Protein AF-A0A7J8I4P0-F1 (afdb_monomer)

pLDDT: mean 76.62, std 18.05, range [33.69, 94.38]

Organism: Molossus molossus (NCBI:txid27622)

Mean predicted aligned error: 14.68 Å

Radius of gyration: 31.35 Å; Cα contacts (8 Å, |Δi|>4): 51; chains: 1; bounding box: 53×46×91 Å

InterPro domains:
  IPR023298 P-type ATPase, transmembrane domain superfamily [SSF81665] (59-148)
  IPR032631 P-type ATPase, N-terminal [PF16209] (63-118)

Secondary structure (DSSP, 8-state):
------HHHHHHHHHHHS-----S-----S-----------TTT------S-TTSHHHHHHHHTTSPPS-----S--TTTHHHHHHHHHHTSHHHHHHHHHHHHHTSTTS--S-HHHHHHHHHHHHHHHHHHHHHHHHHHHHHHHHHHT--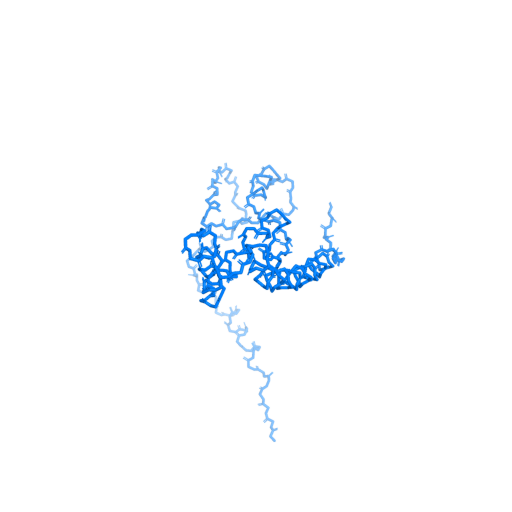------

Nearest PDB structures (foldseek):
  8ox9-assembly1_A  TM=9.217E-01  e=3.908E-04  Homo sapiens
  6k7k-assembly1_A  TM=8.777E-01  e=6.690E-04  Homo sapiens
  7kya-assembly1_A  TM=8.931E-01  e=1.370E-03  Saccharomyces cerevisiae S288C
  8ox8-assembly1_A  TM=8.551E-01  e=1.145E-03  Homo sapiens

Structure (mmCIF, N/CA/C/O backbone):
data_AF-A0A7J8I4P0-F1
#
_entry.id   AF-A0A7J8I4P0-F1
#
loop_
_atom_site.group_PDB
_atom_site.id
_atom_site.type_symbol
_atom_site.label_atom_id
_atom_site.label_alt_id
_atom_site.label_comp_id
_atom_site.label_asym_id
_atom_site.label_entity_id
_atom_site.label_seq_id
_atom_site.pdbx_PDB_ins_code
_atom_site.Cartn_x
_atom_site.Cartn_y
_atom_site.Cartn_z
_atom_site.occupancy
_atom_site.B_iso_or_equiv
_atom_site.auth_seq_id
_atom_site.auth_comp_id
_atom_site.auth_asym_id
_atom_site.auth_atom_id
_a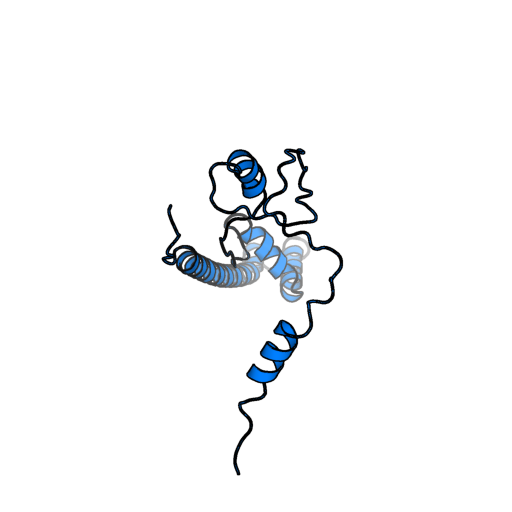tom_site.pdbx_PDB_model_num
ATOM 1 N N . MET A 1 1 ? 13.979 -23.993 56.930 1.00 38.09 1 MET A N 1
ATOM 2 C CA . MET A 1 1 ? 13.944 -22.649 56.315 1.00 38.09 1 MET A CA 1
ATOM 3 C C . MET A 1 1 ? 12.490 -22.310 56.033 1.00 38.09 1 MET A C 1
ATOM 5 O O . MET A 1 1 ? 11.901 -22.864 55.122 1.00 38.09 1 MET A O 1
ATOM 9 N N . ALA A 1 2 ? 11.900 -21.505 56.902 1.00 44.69 2 ALA A N 1
ATOM 10 C CA . ALA A 1 2 ? 10.508 -21.056 56.925 1.00 44.69 2 ALA A CA 1
ATOM 11 C C . ALA A 1 2 ? 10.601 -19.630 57.506 1.00 44.69 2 ALA A C 1
ATOM 13 O O . ALA A 1 2 ? 11.442 -19.424 58.375 1.00 44.69 2 ALA A O 1
ATOM 14 N N . LEU A 1 3 ? 9.898 -18.575 57.111 1.00 48.19 3 LEU A N 1
ATOM 15 C CA . LEU A 1 3 ? 8.754 -18.272 56.247 1.00 48.19 3 LEU A CA 1
ATOM 16 C C . LEU A 1 3 ? 8.889 -16.765 55.925 1.00 48.19 3 LEU A C 1
ATOM 18 O O . LEU A 1 3 ? 9.463 -16.046 56.741 1.00 48.19 3 LEU A O 1
ATOM 22 N N . SER A 1 4 ? 8.314 -16.246 54.835 1.00 46.25 4 SER A N 1
ATOM 23 C CA . SER A 1 4 ? 7.848 -14.842 54.826 1.00 46.25 4 SER A CA 1
ATOM 24 C C . SER A 1 4 ? 6.887 -14.572 53.664 1.00 46.25 4 SER A C 1
ATOM 26 O O . SER A 1 4 ? 7.266 -14.036 52.626 1.00 46.25 4 SER A O 1
ATOM 28 N N . VAL A 1 5 ? 5.623 -14.967 53.839 1.00 54.69 5 VAL A N 1
ATOM 29 C CA . VAL A 1 5 ? 4.495 -14.619 52.948 1.00 54.69 5 VAL A CA 1
ATOM 30 C C . VAL A 1 5 ? 3.391 -13.927 53.769 1.00 54.69 5 VAL A C 1
ATOM 32 O O . VAL A 1 5 ? 2.212 -14.133 53.538 1.00 54.69 5 VAL A O 1
ATOM 35 N N . ASP A 1 6 ? 3.767 -13.094 54.750 1.00 55.56 6 ASP A N 1
ATOM 36 C CA . ASP A 1 6 ? 2.807 -12.443 55.673 1.00 55.56 6 ASP A CA 1
ATOM 37 C C . ASP A 1 6 ? 2.944 -10.909 55.781 1.00 55.56 6 ASP A C 1
ATOM 39 O O . ASP A 1 6 ? 2.238 -10.242 56.537 1.00 55.56 6 ASP A O 1
ATOM 43 N N . SER A 1 7 ? 3.818 -10.278 54.989 1.00 57.53 7 SER A N 1
ATOM 44 C CA . SER A 1 7 ? 4.094 -8.833 55.120 1.00 57.53 7 SER A CA 1
ATOM 45 C C . SER A 1 7 ? 3.141 -7.910 54.336 1.00 57.53 7 SER A C 1
ATOM 47 O O . SER A 1 7 ? 3.290 -6.683 54.360 1.00 57.53 7 SER A O 1
ATOM 49 N N . SER A 1 8 ? 2.169 -8.452 53.599 1.00 57.72 8 SER A N 1
ATOM 50 C CA . SER A 1 8 ? 1.166 -7.669 52.855 1.00 57.72 8 SER A CA 1
ATOM 51 C C . SER A 1 8 ? -0.057 -7.319 53.712 1.00 57.72 8 SER A C 1
ATOM 53 O O . SER A 1 8 ? -0.561 -6.199 53.609 1.00 57.72 8 SER A O 1
ATOM 55 N N . TRP A 1 9 ? -0.472 -8.210 54.619 1.00 53.69 9 TRP A N 1
ATOM 56 C CA . TRP A 1 9 ? -1.625 -8.011 55.507 1.00 53.69 9 TRP A CA 1
ATOM 57 C C . TRP A 1 9 ? -1.386 -6.938 56.573 1.00 53.69 9 TRP A C 1
ATOM 59 O O . TRP A 1 9 ? -2.224 -6.054 56.765 1.00 53.69 9 TRP A O 1
ATOM 69 N N . HIS A 1 10 ? -0.202 -6.924 57.191 1.00 53.38 10 HIS A N 1
ATOM 70 C CA . HIS A 1 10 ? 0.140 -5.894 58.175 1.00 53.38 10 HIS A CA 1
ATOM 71 C C . HIS A 1 10 ? 0.222 -4.488 57.561 1.00 53.38 10 HIS A C 1
ATOM 73 O O . HIS A 1 10 ? -0.210 -3.519 58.184 1.00 53.38 10 HIS A O 1
ATOM 79 N N . ARG A 1 11 ? 0.689 -4.355 56.310 1.00 57.59 11 ARG A N 1
ATOM 80 C CA . ARG A 1 11 ? 0.687 -3.065 55.591 1.00 57.59 11 ARG A CA 1
ATOM 81 C C . ARG A 1 11 ? -0.719 -2.539 55.312 1.00 57.59 11 ARG A C 1
ATOM 83 O O . ARG A 1 11 ? -0.915 -1.325 55.301 1.00 57.59 11 ARG A O 1
ATOM 90 N N . TRP A 1 12 ? -1.682 -3.431 55.095 1.00 54.22 12 TRP A N 1
ATOM 91 C CA . TRP A 1 12 ? -3.076 -3.047 54.889 1.00 54.22 12 TRP A CA 1
ATOM 92 C C . TRP A 1 12 ? -3.729 -2.564 56.188 1.00 54.22 12 TRP A C 1
ATOM 94 O O . TRP A 1 12 ? -4.383 -1.526 56.191 1.00 54.22 12 TRP A O 1
ATOM 104 N N . GLN A 1 13 ? -3.471 -3.232 57.316 1.00 57.78 13 GLN A N 1
ATOM 105 C CA . GLN A 1 13 ? -4.020 -2.829 58.618 1.00 57.78 13 GLN A CA 1
ATOM 106 C C . GLN A 1 13 ? -3.483 -1.479 59.116 1.00 57.78 13 GLN A C 1
ATOM 108 O O . GLN A 1 13 ? -4.246 -0.685 59.669 1.00 57.78 13 GLN A O 1
ATOM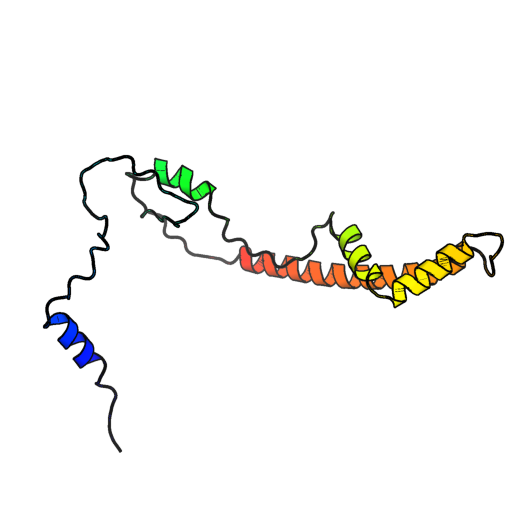 113 N N . TRP A 1 14 ? -2.205 -1.171 58.871 1.00 46.97 14 TRP A N 1
ATOM 114 C CA . TRP A 1 14 ? -1.638 0.140 59.212 1.00 46.97 14 TRP A CA 1
ATOM 115 C C . TRP A 1 14 ? -2.294 1.291 58.440 1.00 46.97 14 TRP A C 1
ATOM 117 O O . TRP A 1 14 ? -2.478 2.369 59.001 1.00 46.97 14 TRP A O 1
ATOM 127 N N . ARG A 1 15 ? -2.728 1.050 57.196 1.00 53.12 15 ARG A N 1
ATOM 128 C CA . ARG A 1 15 ? -3.425 2.045 56.364 1.00 53.12 15 ARG A CA 1
ATOM 129 C C . ARG A 1 15 ? -4.877 2.294 56.800 1.00 53.12 15 ARG A C 1
ATOM 131 O O . ARG A 1 15 ? -5.435 3.329 56.465 1.00 53.12 15 ARG A O 1
ATOM 138 N N . VAL A 1 16 ? -5.478 1.358 57.537 1.00 55.53 16 VAL A N 1
ATOM 139 C CA . VAL A 1 16 ? -6.853 1.472 58.061 1.00 55.53 16 VAL A CA 1
ATOM 140 C C . VAL A 1 16 ? -6.877 2.106 59.460 1.00 55.53 16 VAL A C 1
ATOM 142 O O . VAL A 1 16 ? -7.855 2.756 59.815 1.00 55.53 16 VAL A O 1
ATOM 145 N N . ARG A 1 17 ? -5.809 1.948 60.259 1.00 50.81 17 ARG A N 1
ATOM 146 C CA . ARG A 1 17 ? -5.737 2.459 61.643 1.00 50.81 17 ARG A CA 1
ATOM 147 C C . ARG A 1 17 ? -5.112 3.856 61.760 1.00 50.81 17 ARG A C 1
ATOM 149 O O . ARG A 1 17 ? -5.500 4.611 62.646 1.00 50.81 17 ARG A O 1
ATOM 156 N N . ALA A 1 18 ? -4.180 4.219 60.879 1.00 47.09 18 ALA A N 1
ATOM 157 C CA . ALA A 1 18 ? -3.753 5.606 60.723 1.00 47.09 18 ALA A CA 1
ATOM 158 C C . ALA A 1 18 ? -4.754 6.287 59.786 1.00 47.09 18 ALA A C 1
ATOM 160 O O . ALA A 1 18 ? -4.778 5.980 58.596 1.00 47.09 18 ALA A O 1
ATOM 161 N N . GLY A 1 19 ? -5.622 7.147 60.329 1.00 48.53 19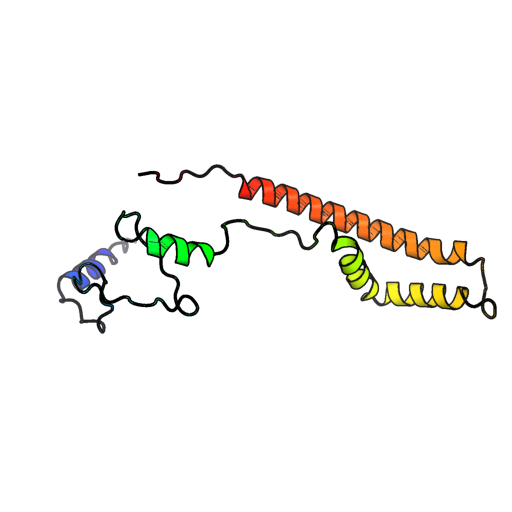 GLY A N 1
ATOM 162 C CA . GLY A 1 19 ? -6.556 7.938 59.529 1.00 48.53 19 GLY A CA 1
ATOM 163 C C . GLY A 1 19 ? -5.846 8.534 58.312 1.00 48.53 19 GLY A C 1
ATOM 164 O O . GLY A 1 19 ? -4.732 9.044 58.438 1.00 48.53 19 GLY A O 1
ATOM 165 N N . LEU A 1 20 ? -6.468 8.383 57.137 1.00 46.03 20 LEU A N 1
ATOM 166 C CA . LEU A 1 20 ? -5.921 8.791 55.845 1.00 46.03 20 LEU A CA 1
ATOM 167 C C . LEU A 1 20 ? -5.287 10.192 55.958 1.00 46.03 20 LEU A C 1
ATOM 169 O O . LEU A 1 20 ? -5.996 11.133 56.330 1.00 46.03 20 LEU A O 1
ATOM 173 N N . PRO A 1 21 ? -4.004 10.380 55.599 1.00 37.22 21 PRO A N 1
ATOM 174 C CA . PRO A 1 21 ? -3.513 11.710 55.287 1.00 37.22 21 PRO A CA 1
ATOM 175 C C . PRO A 1 21 ? -4.406 12.245 54.170 1.00 37.22 21 PRO A C 1
ATOM 177 O O . PRO A 1 21 ? -4.562 11.586 53.137 1.00 37.22 21 PRO A O 1
ATOM 180 N N . GLN A 1 22 ? -5.038 13.395 54.397 1.00 37.69 22 GLN A N 1
ATOM 181 C CA . GLN A 1 22 ? -5.771 14.109 53.361 1.00 37.69 22 GLN A CA 1
ATOM 182 C C . GLN A 1 22 ? -4.774 14.482 52.257 1.00 37.69 22 GLN A C 1
ATOM 184 O O . GLN A 1 22 ? -4.096 15.503 52.319 1.00 37.69 22 GLN A O 1
ATOM 189 N N . SER A 1 23 ? -4.656 13.604 51.260 1.00 35.38 23 SER A N 1
ATOM 190 C CA . SER A 1 23 ? -4.172 13.955 49.929 1.00 35.38 23 SER A CA 1
ATOM 191 C C . SER A 1 23 ? -5.020 15.134 49.444 1.00 35.38 23 SER A C 1
ATOM 193 O O . SER A 1 23 ? -6.233 15.099 49.675 1.00 35.38 23 SER A O 1
ATOM 195 N N . PRO A 1 24 ? -4.433 16.183 48.839 1.00 34.09 24 PRO A N 1
ATOM 196 C CA . PRO A 1 24 ? -5.170 17.372 48.433 1.00 34.09 24 PRO A CA 1
ATOM 197 C C . PRO A 1 24 ? -6.294 16.961 47.484 1.00 34.09 24 PRO A C 1
ATOM 199 O O . PRO A 1 24 ? -6.049 16.607 46.339 1.00 34.09 24 PRO A O 1
ATOM 202 N N . SER A 1 25 ? -7.507 16.951 48.032 1.00 41.44 25 SER A N 1
ATOM 203 C CA . SER A 1 25 ? -8.818 16.819 47.408 1.00 41.44 25 SER A CA 1
ATOM 204 C C . SER A 1 25 ? -8.817 16.474 45.914 1.00 41.44 25 SER A C 1
ATOM 206 O O . SER A 1 25 ? -9.216 17.290 45.084 1.00 41.44 25 SER A O 1
ATOM 208 N N . GLU A 1 26 ? -8.503 15.224 45.565 1.00 35.75 26 GLU A N 1
ATOM 209 C CA . GLU A 1 26 ? -9.140 14.589 44.411 1.00 35.75 26 GLU A CA 1
ATOM 210 C C . GLU A 1 26 ? -10.578 14.302 44.832 1.00 35.75 26 GLU A C 1
ATOM 212 O O . GLU A 1 26 ? -10.937 13.223 45.306 1.00 35.75 26 GLU A O 1
ATOM 217 N N . ALA A 1 27 ? -11.388 15.357 44.753 1.00 37.94 27 ALA A N 1
ATOM 218 C CA . ALA A 1 27 ? -12.819 15.295 44.928 1.00 37.94 27 ALA A CA 1
ATOM 219 C C . ALA A 1 27 ? -13.345 14.199 44.006 1.00 37.94 27 ALA A C 1
ATOM 221 O O . ALA A 1 27 ? -13.428 14.372 42.791 1.00 37.94 27 ALA A O 1
ATOM 222 N N . THR A 1 28 ? -13.694 13.064 44.604 1.00 43.25 28 THR A N 1
ATOM 223 C CA . THR A 1 28 ? -14.588 12.094 43.995 1.00 43.25 28 THR A CA 1
ATOM 224 C C . THR A 1 28 ? -15.859 12.879 43.674 1.00 43.25 28 THR A C 1
ATOM 226 O O . THR A 1 28 ? -16.534 13.322 44.604 1.00 43.25 28 THR A O 1
ATOM 229 N N . PRO A 1 29 ? -16.188 13.145 42.399 1.00 43.12 29 PRO A N 1
ATOM 230 C CA . PRO A 1 29 ? -17.339 13.958 42.051 1.00 43.12 29 PRO A CA 1
ATOM 231 C C . PRO A 1 29 ? -18.564 13.045 42.055 1.00 43.12 29 PRO A C 1
ATOM 233 O O . PRO A 1 29 ? -19.241 12.877 41.048 1.00 43.12 29 PRO A O 1
ATOM 236 N N . LEU A 1 30 ? -18.813 12.381 43.176 1.00 43.34 30 LEU A N 1
ATOM 237 C CA . LEU A 1 30 ? -20.045 11.657 43.406 1.00 43.34 30 LEU A CA 1
ATOM 238 C C . LEU A 1 30 ? -20.772 12.435 44.494 1.00 43.34 30 LEU A C 1
ATOM 240 O O . LEU A 1 30 ? -20.375 12.384 45.651 1.00 43.34 30 LEU A O 1
ATOM 244 N N . LEU A 1 31 ? -21.829 13.143 44.076 1.00 42.00 31 LEU A N 1
ATOM 245 C CA . LEU A 1 31 ? -22.799 13.881 44.903 1.00 42.00 31 LEU A CA 1
ATOM 246 C C . LEU A 1 31 ? -22.478 15.362 45.208 1.00 42.00 31 LEU A C 1
ATOM 248 O O . LEU A 1 31 ? -22.639 15.803 46.340 1.00 42.00 31 LEU A O 1
ATOM 252 N N . SER A 1 32 ? -22.122 16.170 44.198 1.00 33.69 32 SER A N 1
ATOM 253 C CA . SER A 1 32 ? -22.416 17.617 44.267 1.00 33.69 32 SER A CA 1
ATOM 254 C C . SER A 1 32 ? -23.762 17.893 43.578 1.00 33.69 32 SER A C 1
ATOM 256 O O . SER A 1 32 ? -23.903 17.529 42.407 1.00 33.69 32 SER A O 1
ATOM 258 N N . PRO A 1 33 ? -24.751 18.500 44.263 1.00 43.91 33 PRO A N 1
ATOM 259 C CA . PRO A 1 33 ? -26.058 18.833 43.692 1.00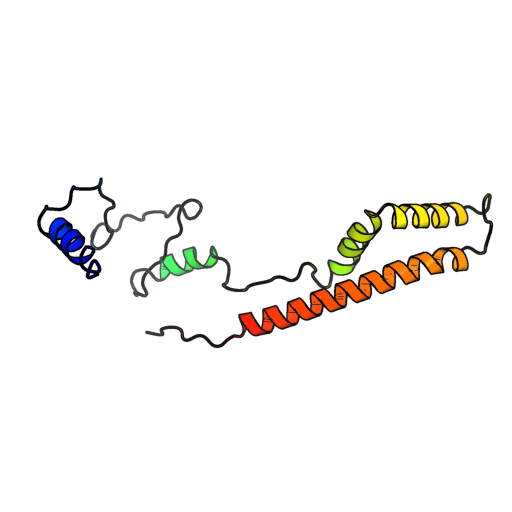 43.91 33 PRO A CA 1
ATOM 260 C C . PRO A 1 33 ? -26.016 20.058 42.760 1.00 43.91 33 PRO A C 1
ATOM 262 O O . PRO A 1 33 ? -27.031 20.403 42.154 1.00 43.91 33 PRO A O 1
ATOM 265 N N . GLU A 1 34 ? -24.859 20.705 42.605 1.00 45.97 34 GLU A N 1
ATOM 266 C CA . GLU A 1 34 ? -24.736 21.911 41.795 1.00 45.97 34 GLU A CA 1
ATOM 267 C C . GLU A 1 34 ? -24.597 21.543 40.310 1.00 45.97 34 GLU A C 1
ATOM 269 O O . GLU A 1 34 ? -23.540 21.125 39.827 1.00 45.97 34 GLU A O 1
ATOM 274 N N . LYS A 1 35 ? -25.698 21.697 39.569 1.00 43.62 35 LYS A N 1
ATOM 275 C CA . LYS A 1 35 ? -25.791 21.577 38.10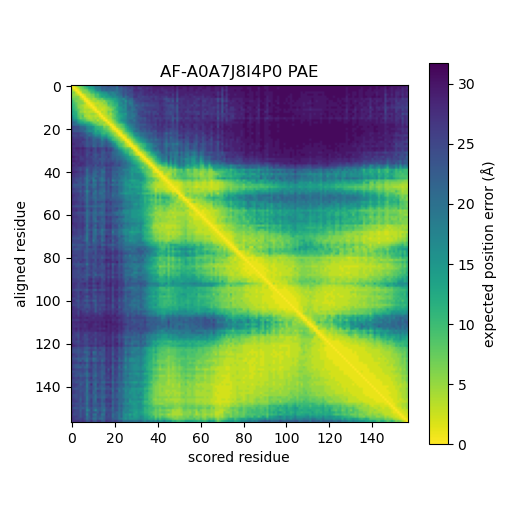5 1.00 43.62 35 LYS A CA 1
ATOM 276 C C . LYS A 1 35 ? -25.078 22.749 37.419 1.00 43.62 35 LYS A C 1
ATOM 278 O O . LYS A 1 35 ? -25.665 23.476 36.619 1.00 43.62 35 LYS A O 1
ATOM 283 N N . GLU A 1 36 ? -23.805 22.946 37.719 1.00 47.31 36 GLU A N 1
ATOM 284 C CA . GLU A 1 36 ? -22.966 23.852 36.957 1.00 47.31 36 GLU A CA 1
ATOM 285 C C . GLU A 1 36 ? -22.543 23.113 35.684 1.00 47.31 36 GLU A C 1
ATOM 287 O O . GL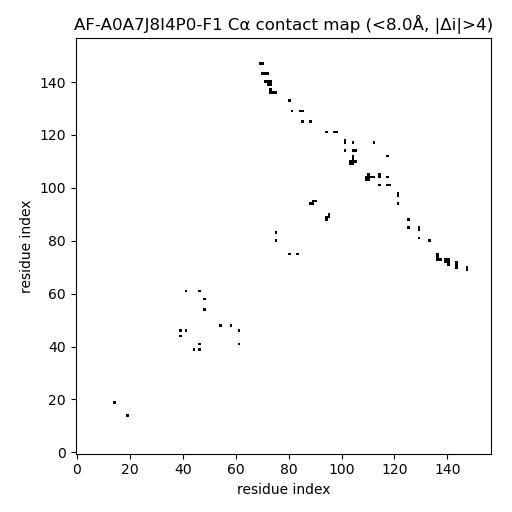U A 1 36 ? -22.021 21.996 35.740 1.00 47.31 36 GLU A O 1
ATOM 292 N N . ARG A 1 37 ? -22.827 23.691 34.512 1.00 53.41 37 ARG A N 1
ATOM 293 C CA . ARG A 1 37 ? -2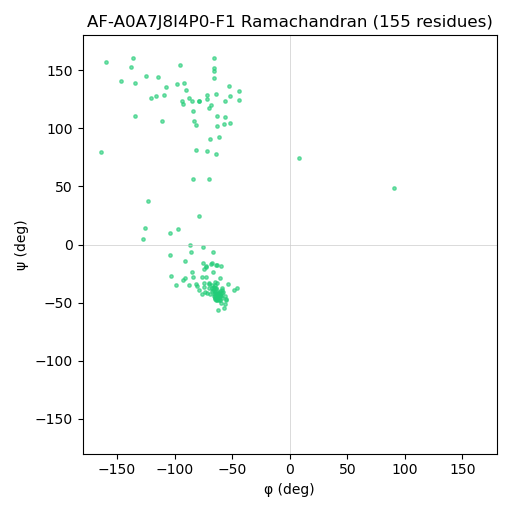2.423 23.146 33.207 1.00 53.41 37 ARG A CA 1
ATOM 294 C C . ARG A 1 37 ? -20.892 23.149 33.113 1.00 53.41 37 ARG A C 1
ATOM 296 O O . ARG A 1 37 ? -20.318 24.018 32.463 1.00 53.41 37 ARG A O 1
ATOM 303 N N . ARG A 1 38 ? -20.216 22.194 33.757 1.00 57.25 38 ARG A N 1
ATOM 304 C CA . ARG A 1 38 ? -18.774 21.990 33.610 1.00 57.25 38 ARG A CA 1
ATOM 305 C C . ARG A 1 38 ? -18.506 21.600 32.164 1.00 57.25 38 ARG A C 1
ATOM 307 O O . ARG A 1 38 ? -18.748 20.470 31.756 1.00 57.25 38 ARG A O 1
ATOM 314 N N . GLY A 1 39 ? -18.031 22.562 31.379 1.00 63.41 39 GLY A N 1
ATOM 315 C CA . GLY A 1 39 ? -17.460 22.289 30.071 1.00 63.41 39 GLY A CA 1
ATOM 316 C C . GLY A 1 39 ? -16.216 21.429 30.260 1.00 63.41 39 GLY A C 1
ATOM 317 O O . GLY A 1 39 ? -15.223 21.886 30.818 1.00 63.41 39 GLY A O 1
ATOM 318 N N . TYR A 1 40 ? -16.275 20.168 29.841 1.00 70.38 40 TYR A N 1
ATOM 319 C CA . TYR A 1 40 ? -15.127 19.270 29.918 1.00 70.38 40 TYR A CA 1
ATOM 320 C C . TYR A 1 40 ? -14.082 19.690 28.880 1.00 70.38 40 TYR A C 1
ATOM 322 O O . TYR A 1 40 ? -14.396 19.808 27.691 1.00 70.38 40 TYR A O 1
ATOM 330 N N . ASN A 1 41 ? -12.825 19.860 29.295 1.00 74.38 41 ASN A N 1
ATOM 331 C CA . ASN A 1 41 ? -11.732 20.079 28.354 1.00 74.38 41 ASN A CA 1
ATOM 332 C C . ASN A 1 41 ? -11.246 18.740 27.769 1.00 74.38 41 ASN A C 1
ATOM 334 O O . ASN A 1 41 ? -10.260 18.155 28.215 1.00 74.38 41 ASN A O 1
ATOM 338 N N . LEU A 1 42 ? -11.967 18.237 26.765 1.00 74.19 42 LEU A N 1
ATOM 339 C CA . LEU A 1 42 ? -11.740 16.909 26.172 1.00 74.19 42 LEU A CA 1
ATOM 340 C C . LEU A 1 42 ? -10.399 16.759 25.422 1.00 74.19 42 LEU A C 1
ATOM 342 O O . LEU A 1 42 ? -10.095 15.664 24.959 1.00 74.19 42 LEU A O 1
ATOM 346 N N . THR A 1 43 ? -9.619 17.832 25.243 1.00 76.56 43 THR A N 1
ATOM 347 C CA . THR A 1 43 ? -8.253 17.746 24.689 1.00 76.56 43 THR A CA 1
ATOM 348 C C . THR A 1 43 ? -7.207 17.438 25.757 1.00 76.56 43 THR A C 1
ATOM 350 O O . THR A 1 43 ? -6.153 16.909 25.423 1.00 76.56 43 THR A O 1
ATOM 353 N N . GLN A 1 44 ? -7.490 17.748 27.025 1.00 79.94 44 GLN A N 1
ATOM 354 C CA . GLN A 1 44 ? -6.585 17.511 28.154 1.00 79.94 44 GLN A CA 1
ATOM 355 C C . GLN A 1 44 ? -6.991 16.289 28.980 1.00 79.94 44 GLN A C 1
ATOM 357 O O . GLN A 1 44 ? -6.134 15.660 29.593 1.00 79.94 44 GLN A O 1
ATOM 362 N N . GLN A 1 45 ? -8.280 15.937 28.993 1.00 82.94 45 GLN A N 1
ATOM 363 C CA . GLN A 1 45 ? -8.798 14.870 29.844 1.00 82.94 45 GLN A CA 1
ATOM 364 C C . GLN A 1 45 ? -9.741 13.924 29.094 1.00 82.94 45 GLN A C 1
ATOM 366 O O . GLN A 1 45 ? -10.616 14.346 28.334 1.00 82.94 45 GLN A O 1
ATOM 371 N N . ARG A 1 46 ? -9.602 12.620 29.369 1.00 84.38 46 ARG A N 1
ATOM 372 C CA . ARG A 1 46 ? -10.580 11.596 28.986 1.00 84.38 46 ARG A CA 1
ATOM 373 C C . ARG A 1 46 ? -11.641 11.475 30.080 1.00 84.38 46 ARG A C 1
ATOM 375 O O . ARG A 1 46 ? -11.302 11.257 31.237 1.00 84.38 46 ARG A O 1
ATOM 382 N N . VAL A 1 47 ? -12.913 11.595 29.706 1.00 85.31 47 VAL A N 1
ATOM 383 C CA . VAL A 1 47 ? -14.059 11.511 30.619 1.00 85.31 47 VAL A CA 1
ATOM 384 C C . VAL A 1 47 ? -14.890 10.293 30.230 1.00 85.31 47 VAL A C 1
ATOM 386 O O . VAL A 1 47 ? -15.249 10.131 29.065 1.00 85.31 47 VAL A O 1
ATOM 389 N N . VAL A 1 48 ? -15.181 9.429 31.201 1.00 85.12 48 VAL A N 1
ATOM 390 C CA . VAL A 1 48 ? -16.027 8.242 31.025 1.00 85.12 48 VAL A CA 1
ATOM 391 C C . VAL A 1 48 ? -17.203 8.372 31.980 1.00 85.12 48 VAL A C 1
ATOM 393 O O . VAL A 1 48 ? -17.005 8.589 33.174 1.00 85.12 48 VAL A O 1
ATOM 396 N N . PHE A 1 49 ? -18.419 8.269 31.450 1.00 84.50 49 PHE A N 1
ATOM 397 C CA . PHE A 1 49 ? -19.633 8.331 32.255 1.00 84.50 49 PHE A CA 1
ATOM 398 C C . PHE A 1 49 ? -20.124 6.911 32.558 1.00 84.50 49 PHE A C 1
ATOM 400 O O . PHE A 1 49 ? -20.102 6.066 31.660 1.00 84.50 49 PHE A O 1
ATOM 407 N N . PRO A 1 50 ? -20.575 6.627 33.792 1.00 82.12 50 PRO A N 1
ATOM 408 C CA . PRO A 1 50 ? -21.296 5.394 34.080 1.00 82.12 50 PRO A CA 1
ATOM 409 C C . PRO A 1 50 ? -22.640 5.387 33.340 1.00 82.12 50 PRO A C 1
ATOM 411 O O . PRO A 1 50 ? -23.214 6.449 33.089 1.00 82.12 50 PRO A O 1
ATOM 414 N N . ASN A 1 51 ? -23.148 4.197 33.008 1.00 79.25 51 ASN A N 1
ATOM 415 C CA . ASN A 1 51 ? -24.411 4.049 32.288 1.00 79.25 51 ASN A CA 1
ATOM 416 C C . ASN A 1 51 ? -25.597 4.462 33.179 1.00 79.25 51 ASN A C 1
ATOM 418 O O . ASN A 1 51 ? -26.114 3.667 33.961 1.00 79.25 51 ASN A O 1
ATOM 422 N N . ASN A 1 52 ? -25.980 5.736 33.115 1.00 81.69 52 ASN A N 1
ATOM 423 C CA . ASN A 1 52 ? -27.149 6.279 33.790 1.00 81.69 52 ASN A CA 1
ATOM 424 C C . ASN A 1 52 ? -27.903 7.254 32.867 1.00 81.69 52 ASN A C 1
ATOM 426 O O . ASN A 1 52 ? -27.327 7.908 31.995 1.00 81.69 52 ASN A O 1
ATOM 430 N N . ASN A 1 53 ? -29.214 7.390 33.077 1.00 76.75 53 ASN A N 1
ATOM 431 C CA . ASN A 1 53 ? -30.066 8.238 32.229 1.00 76.75 53 ASN A CA 1
ATOM 432 C C . ASN A 1 53 ? -29.764 9.743 32.368 1.00 76.75 53 ASN A C 1
ATOM 434 O O . ASN A 1 53 ? -30.177 10.542 31.527 1.00 76.75 53 ASN A O 1
ATOM 438 N N . VAL A 1 54 ? -29.038 10.143 33.417 1.00 75.94 54 VAL A N 1
ATOM 439 C CA . VAL A 1 54 ? -28.772 11.549 33.756 1.00 75.94 54 VAL A CA 1
ATOM 440 C C . VAL A 1 54 ? -27.743 12.173 32.808 1.00 75.94 54 VAL A C 1
ATOM 442 O O . VAL A 1 54 ? -27.902 13.329 32.417 1.00 75.94 54 VAL A O 1
ATOM 445 N N . PHE A 1 55 ? -26.726 11.414 32.383 1.00 72.62 55 PHE A N 1
ATOM 446 C CA . PHE A 1 55 ? -25.605 11.930 31.582 1.00 72.62 55 PHE A CA 1
ATOM 447 C C . PHE A 1 55 ? -25.667 11.565 30.087 1.00 72.62 55 PHE A C 1
ATOM 449 O O . PHE A 1 55 ? -24.726 11.832 29.338 1.00 72.62 55 PHE A O 1
ATOM 456 N N . HIS A 1 56 ? -26.786 11.012 29.604 1.00 72.06 56 HIS A N 1
ATOM 457 C CA . HIS A 1 56 ? -26.907 10.496 28.232 1.00 72.06 56 HIS A CA 1
ATOM 458 C C . HIS A 1 56 ? -26.646 11.556 27.136 1.00 72.06 56 HIS A C 1
ATOM 460 O O . HIS A 1 56 ? -26.028 11.272 26.106 1.00 72.06 56 HIS A O 1
ATOM 466 N N . ARG A 1 57 ? -27.078 12.811 27.347 1.00 73.81 57 ARG A N 1
ATOM 467 C CA . ARG A 1 57 ? -26.856 13.910 26.380 1.00 73.81 57 ARG A CA 1
ATOM 468 C C . ARG A 1 57 ? -25.393 14.345 26.288 1.00 73.81 57 ARG A C 1
ATOM 470 O O . ARG A 1 57 ? -24.950 14.734 25.206 1.00 73.81 57 ARG A O 1
ATOM 477 N N . ASP A 1 58 ? -24.664 14.287 27.395 1.00 78.19 58 ASP A N 1
ATOM 478 C CA . ASP A 1 58 ? -23.254 14.672 27.443 1.00 78.19 58 ASP A CA 1
ATOM 479 C C . ASP A 1 58 ? -22.369 13.540 26.907 1.00 78.19 58 ASP A C 1
ATOM 481 O O . ASP A 1 58 ? -21.447 13.794 26.129 1.00 78.19 58 ASP A O 1
ATOM 485 N N . TRP A 1 59 ? -22.738 12.281 27.173 1.00 79.25 59 TRP A N 1
ATOM 486 C CA . TRP A 1 59 ? -22.103 11.103 26.578 1.00 79.25 59 TRP A CA 1
ATOM 487 C C . TRP A 1 59 ? -22.091 11.132 25.043 1.00 79.25 59 TRP A C 1
ATOM 489 O O . TRP A 1 59 ? -21.044 10.914 24.432 1.00 79.25 59 TRP A O 1
ATOM 499 N N . ALA A 1 60 ? -23.214 11.452 24.391 1.00 81.12 60 ALA A N 1
ATOM 500 C CA . ALA A 1 60 ? -23.298 11.477 22.925 1.00 81.12 60 ALA A CA 1
ATOM 501 C C . ALA A 1 60 ? -22.334 12.493 22.275 1.00 81.12 60 ALA A C 1
ATOM 503 O O . ALA A 1 60 ? -21.880 12.300 21.147 1.00 81.12 60 ALA A O 1
ATOM 504 N N . LYS A 1 61 ? -22.002 13.582 22.981 1.00 82.19 61 LYS A N 1
ATOM 505 C CA . LYS A 1 61 ? -21.028 14.581 22.513 1.00 82.19 61 LYS A CA 1
ATOM 506 C C . LYS A 1 61 ? -19.590 14.116 22.717 1.00 82.19 61 LYS A C 1
ATOM 508 O O . LYS A 1 61 ? -18.743 14.369 21.865 1.00 82.19 61 LYS A O 1
ATOM 513 N N . VAL A 1 62 ? -19.323 13.457 23.841 1.00 83.12 62 VAL A N 1
ATOM 514 C CA . VAL A 1 62 ? -17.984 12.996 24.225 1.00 83.12 62 VAL A CA 1
ATOM 515 C C . VAL A 1 62 ? -17.568 11.751 23.433 1.00 83.12 62 VAL A C 1
ATOM 517 O O . VAL A 1 62 ? -16.451 11.699 22.924 1.00 83.12 62 VAL A O 1
ATOM 520 N N . SER A 1 63 ? -18.481 10.796 23.244 1.00 82.31 63 SER A N 1
ATOM 521 C CA . SER A 1 63 ? -18.240 9.541 22.513 1.00 82.31 63 SER A CA 1
ATOM 522 C C . SER A 1 63 ? -17.802 9.753 21.064 1.00 82.31 63 SER A C 1
ATOM 524 O O . SER A 1 63 ? -16.875 9.090 20.614 1.00 82.31 63 SER A O 1
ATOM 526 N N . ARG A 1 64 ? -18.372 10.740 20.355 1.00 83.19 64 ARG A N 1
ATOM 527 C CA . ARG A 1 64 ? -17.971 11.101 18.978 1.00 83.19 64 ARG A CA 1
ATOM 528 C C . ARG A 1 64 ? -16.506 11.518 18.840 1.00 83.19 64 ARG A C 1
ATOM 530 O O . ARG A 1 64 ? -15.998 11.568 17.725 1.00 83.19 64 ARG A O 1
ATOM 537 N N . ARG A 1 65 ? -15.847 11.883 19.944 1.00 85.00 65 ARG A N 1
ATOM 538 C CA . ARG A 1 65 ? -14.451 12.332 19.949 1.00 85.00 65 ARG A CA 1
ATOM 539 C C . ARG A 1 65 ? -13.461 11.190 20.170 1.00 85.00 65 ARG A C 1
ATOM 541 O O . ARG A 1 65 ? -12.268 11.391 19.959 1.00 85.00 65 ARG A O 1
ATOM 548 N N . TYR A 1 66 ? -13.931 10.025 20.606 1.00 87.00 66 TYR A N 1
ATOM 549 C CA . TYR A 1 66 ? -13.086 8.860 20.820 1.00 87.00 66 TYR A CA 1
ATOM 550 C C . TYR A 1 66 ? -13.033 7.994 19.567 1.00 87.00 66 TYR A C 1
ATOM 552 O O . TYR A 1 66 ? -14.036 7.797 18.885 1.00 87.00 66 TYR A O 1
ATOM 560 N N . SER A 1 67 ? -11.836 7.494 19.268 1.00 89.19 67 SER A N 1
ATOM 561 C CA . SER A 1 67 ? -11.640 6.510 18.211 1.00 89.19 67 SER A CA 1
ATOM 562 C C . SER A 1 67 ? -12.321 5.195 18.577 1.00 89.19 67 SER A C 1
ATOM 564 O O . SER A 1 67 ? -12.404 4.830 19.752 1.00 89.19 67 SER A O 1
ATOM 566 N N . ASP A 1 68 ? -12.770 4.484 17.551 1.00 88.81 68 ASP A N 1
ATOM 567 C CA . ASP A 1 68 ? -13.310 3.138 17.691 1.00 88.81 68 ASP A CA 1
ATOM 568 C C . ASP A 1 68 ? -12.226 2.140 18.143 1.00 88.81 68 ASP A C 1
ATOM 570 O O . ASP A 1 68 ? -11.030 2.378 17.956 1.00 88.81 68 ASP A O 1
ATOM 574 N N . ASN A 1 69 ? -12.632 0.996 18.695 1.00 90.69 69 ASN A N 1
ATOM 575 C CA . ASN A 1 69 ? -11.730 -0.057 19.178 1.00 90.69 69 ASN A CA 1
ATOM 576 C C . ASN A 1 69 ? -11.161 -0.938 18.046 1.00 90.69 69 ASN A C 1
ATOM 578 O O . ASN A 1 69 ? -10.809 -2.099 18.250 1.00 90.69 69 ASN A O 1
ATOM 582 N N . ARG A 1 70 ? -11.097 -0.405 16.824 1.00 90.75 70 ARG A N 1
ATOM 583 C CA . ARG A 1 70 ? -10.597 -1.129 15.660 1.00 90.75 70 ARG A CA 1
ATOM 584 C C . ARG A 1 70 ? -9.078 -1.023 15.585 1.00 90.75 70 ARG A C 1
ATOM 586 O O . ARG A 1 70 ? -8.526 0.069 15.460 1.00 90.75 70 ARG A O 1
ATOM 593 N N . ILE A 1 71 ? -8.410 -2.169 15.551 1.00 90.00 71 ILE A N 1
ATOM 594 C CA . ILE A 1 71 ? -6.969 -2.268 15.322 1.00 90.00 71 ILE A CA 1
ATOM 595 C C . ILE A 1 71 ? -6.716 -2.390 13.815 1.00 90.00 71 ILE A C 1
ATOM 597 O O . ILE A 1 71 ? -7.381 -3.159 13.121 1.00 90.00 71 ILE A O 1
ATOM 601 N N . CYS A 1 72 ? -5.771 -1.609 13.293 1.00 89.12 72 CYS A N 1
ATOM 602 C CA . CYS A 1 72 ? -5.381 -1.627 11.886 1.00 89.12 72 CYS A CA 1
ATOM 603 C C . CYS A 1 72 ? -3.852 -1.622 11.794 1.00 89.12 72 CYS A C 1
ATOM 605 O O . CYS A 1 72 ? -3.216 -0.625 12.131 1.00 89.12 72 CYS A O 1
ATOM 607 N N . THR A 1 73 ? -3.271 -2.734 11.350 1.00 89.75 73 THR A N 1
ATOM 608 C CA . THR A 1 73 ? -1.823 -2.935 11.187 1.00 89.75 73 THR A CA 1
ATOM 609 C C . THR A 1 73 ? -1.374 -2.866 9.725 1.00 89.75 73 THR A C 1
ATOM 611 O O . THR A 1 73 ? -0.174 -2.819 9.449 1.00 89.75 73 THR A O 1
ATOM 614 N N . THR A 1 74 ? -2.316 -2.816 8.777 1.00 84.75 74 THR A N 1
ATOM 615 C CA . THR A 1 74 ? -2.033 -2.649 7.342 1.00 84.75 74 THR A CA 1
ATOM 616 C C . THR A 1 74 ? -1.380 -1.302 7.052 1.00 84.75 74 THR A C 1
ATOM 618 O O . THR A 1 74 ? -1.901 -0.252 7.442 1.00 84.75 74 THR A O 1
ATOM 621 N N . LYS A 1 75 ? -0.264 -1.319 6.321 1.00 77.25 75 LYS A N 1
ATOM 622 C CA . LYS A 1 75 ? 0.503 -0.106 5.994 1.00 77.25 75 LYS A CA 1
ATOM 623 C C . LYS A 1 75 ? -0.057 0.613 4.767 1.00 77.25 75 LYS A C 1
ATOM 625 O O . LYS A 1 75 ? 0.077 1.838 4.643 1.00 77.25 75 LYS A O 1
ATOM 630 N N . TYR A 1 76 ? -0.684 -0.133 3.861 1.00 80.81 76 TYR A N 1
ATOM 631 C CA . TYR A 1 76 ? -1.202 0.392 2.610 1.00 80.81 76 TYR A CA 1
ATOM 632 C C . TYR A 1 76 ? -2.730 0.302 2.571 1.00 80.81 76 TYR A C 1
ATOM 634 O O . TYR A 1 76 ? -3.352 -0.638 3.053 1.00 80.81 76 TYR A O 1
ATOM 642 N N . THR A 1 77 ? -3.356 1.307 1.963 1.00 81.88 77 THR A N 1
ATOM 643 C CA . THR A 1 77 ? -4.730 1.182 1.458 1.00 81.88 77 THR A CA 1
ATOM 644 C C . THR A 1 77 ? -4.676 0.811 -0.019 1.00 81.88 77 THR A C 1
ATOM 646 O O . THR A 1 77 ? -3.697 1.145 -0.685 1.00 81.88 77 THR A O 1
ATOM 649 N N . LEU A 1 78 ? -5.720 0.161 -0.552 1.00 75.25 78 LEU A N 1
ATOM 650 C CA . LEU A 1 78 ? -5.762 -0.302 -1.952 1.00 75.25 78 LEU A CA 1
ATOM 651 C C . LEU A 1 78 ? -5.351 0.790 -2.960 1.00 75.25 78 LEU A C 1
ATOM 653 O O . LEU A 1 78 ? -4.611 0.514 -3.897 1.00 75.25 78 LEU A O 1
ATOM 657 N N . LEU A 1 79 ? -5.770 2.039 -2.727 1.00 78.44 79 LEU A N 1
ATOM 658 C CA . LEU A 1 79 ? -5.439 3.181 -3.589 1.00 78.44 79 LEU A CA 1
ATOM 659 C C . LEU A 1 79 ? -4.045 3.766 -3.320 1.00 78.44 79 LEU A C 1
ATOM 661 O O . LEU A 1 79 ? -3.378 4.231 -4.239 1.00 78.44 79 LEU A O 1
ATOM 665 N N . SER A 1 80 ? -3.581 3.746 -2.068 1.00 85.50 80 SER A N 1
ATOM 666 C CA . SER A 1 80 ? -2.268 4.291 -1.705 1.00 85.50 80 SER A CA 1
ATOM 667 C C . SER A 1 80 ? -1.124 3.294 -1.895 1.00 85.50 80 SER A C 1
ATOM 669 O O . SER A 1 80 ? 0.028 3.661 -1.670 1.00 85.50 80 SER A O 1
ATOM 671 N N . PHE A 1 81 ? -1.426 2.037 -2.220 1.00 88.44 81 PHE A N 1
ATOM 672 C CA . PHE A 1 81 ? -0.459 0.950 -2.305 1.00 88.44 81 PHE A CA 1
ATOM 673 C C . PHE A 1 81 ? 0.587 1.213 -3.385 1.00 88.44 81 PHE A C 1
ATOM 675 O O . PHE A 1 81 ? 1.768 1.310 -3.073 1.00 88.44 81 PHE A O 1
ATOM 682 N N . LEU A 1 82 ? 0.146 1.434 -4.623 1.00 86.38 82 LEU A N 1
ATOM 683 C CA . LEU A 1 82 ? 1.027 1.665 -5.763 1.00 86.38 82 LEU A CA 1
ATOM 684 C C . LEU A 1 82 ? 1.976 2.868 -5.562 1.00 86.38 82 LEU A C 1
ATOM 686 O O . LEU A 1 82 ? 3.190 2.672 -5.636 1.00 86.38 82 LEU A O 1
ATOM 690 N N . PRO A 1 83 ? 1.492 4.092 -5.249 1.00 86.62 83 PRO A N 1
ATOM 691 C CA . PRO A 1 83 ? 2.380 5.248 -5.125 1.00 86.62 83 PRO A CA 1
ATOM 692 C C . PRO A 1 83 ? 3.338 5.145 -3.932 1.00 86.62 83 PRO A C 1
ATOM 694 O O . PRO A 1 83 ? 4.503 5.517 -4.054 1.00 86.62 83 PRO A O 1
ATOM 697 N N . ARG A 1 84 ? 2.887 4.625 -2.780 1.00 89.44 84 ARG A N 1
ATOM 698 C CA . ARG A 1 84 ? 3.755 4.499 -1.596 1.00 89.44 84 ARG A CA 1
ATOM 699 C C . ARG A 1 84 ? 4.774 3.379 -1.749 1.00 89.44 84 ARG A C 1
ATOM 701 O O . ARG A 1 84 ? 5.924 3.562 -1.367 1.00 89.44 84 ARG A O 1
ATOM 708 N N . ASN A 1 85 ? 4.365 2.240 -2.302 1.00 90.88 85 ASN A N 1
ATOM 709 C CA . ASN A 1 85 ? 5.256 1.105 -2.495 1.00 90.88 85 ASN A CA 1
ATOM 710 C C . ASN A 1 85 ? 6.364 1.457 -3.501 1.00 90.88 85 ASN A C 1
ATOM 712 O O . ASN A 1 85 ? 7.540 1.284 -3.195 1.00 90.88 85 ASN A O 1
ATOM 716 N N . LEU A 1 86 ? 6.020 2.079 -4.636 1.00 88.19 86 LEU A N 1
ATOM 717 C CA . LEU A 1 86 ? 7.018 2.543 -5.604 1.00 88.19 86 LEU A CA 1
ATOM 718 C C . LEU A 1 86 ? 7.976 3.580 -5.006 1.00 88.19 86 LEU A C 1
ATOM 720 O O . LEU A 1 86 ? 9.181 3.468 -5.212 1.00 88.19 86 LEU A O 1
ATOM 724 N N . ALA A 1 87 ? 7.482 4.550 -4.230 1.00 89.88 87 ALA A N 1
ATOM 725 C CA . ALA A 1 87 ? 8.347 5.531 -3.570 1.00 89.88 87 ALA A CA 1
ATOM 726 C C . ALA A 1 87 ? 9.378 4.865 -2.637 1.00 89.88 87 ALA A C 1
ATOM 728 O O . ALA A 1 87 ? 10.557 5.220 -2.653 1.00 89.88 87 ALA A O 1
ATOM 729 N N . GLU A 1 88 ? 8.960 3.853 -1.872 1.00 88.75 88 GLU A N 1
ATOM 730 C CA . GLU A 1 88 ? 9.857 3.075 -1.009 1.00 88.75 88 GLU A CA 1
ATOM 731 C C . GLU A 1 88 ? 10.854 2.230 -1.808 1.00 88.75 88 GLU A C 1
ATOM 733 O O . GLU A 1 88 ? 12.022 2.121 -1.426 1.00 88.75 88 GLU A O 1
ATOM 738 N N . GLN A 1 89 ? 10.428 1.664 -2.940 1.00 88.62 89 GLN A N 1
ATOM 739 C CA . GLN A 1 89 ? 11.323 0.935 -3.829 1.00 88.62 89 GLN A CA 1
ATOM 740 C C . GLN A 1 89 ? 12.367 1.869 -4.463 1.00 88.62 89 GLN A C 1
ATOM 742 O O . GLN A 1 89 ? 13.550 1.531 -4.457 1.00 88.62 89 GLN A O 1
ATOM 747 N N . PHE A 1 90 ? 11.990 3.051 -4.954 1.00 88.12 90 PHE A N 1
ATOM 748 C CA . PHE A 1 90 ? 12.920 3.990 -5.600 1.00 88.12 90 PHE A CA 1
ATOM 749 C C . PHE A 1 90 ? 13.873 4.701 -4.636 1.00 88.12 90 PHE A C 1
ATOM 751 O O . PHE A 1 90 ? 14.935 5.149 -5.061 1.00 88.12 90 PHE A O 1
ATOM 758 N N . HIS A 1 91 ? 13.568 4.737 -3.335 1.00 90.50 91 HIS A N 1
ATOM 759 C CA . HIS A 1 91 ? 14.529 5.193 -2.326 1.00 90.50 91 HIS A CA 1
ATOM 760 C C . HIS A 1 91 ? 15.766 4.271 -2.232 1.00 90.50 91 HIS A C 1
ATOM 762 O O . HIS A 1 91 ? 16.806 4.654 -1.695 1.00 90.50 91 HIS A O 1
ATOM 768 N N . ARG A 1 92 ? 15.701 3.037 -2.754 1.00 88.12 92 ARG A N 1
ATOM 769 C CA . ARG A 1 92 ? 16.866 2.144 -2.817 1.00 88.12 92 ARG A CA 1
ATOM 770 C C . ARG A 1 92 ? 17.773 2.545 -3.981 1.00 88.12 92 ARG A C 1
ATOM 772 O O . ARG A 1 92 ? 17.354 2.500 -5.135 1.00 88.12 92 ARG A O 1
ATOM 779 N N . GLY A 1 93 ? 19.045 2.828 -3.687 1.00 86.69 93 GLY A N 1
ATOM 780 C CA . GLY A 1 93 ? 20.027 3.273 -4.688 1.00 86.69 93 GLY A CA 1
ATOM 781 C C . GLY A 1 93 ? 20.158 2.354 -5.912 1.00 86.69 93 GLY A C 1
ATOM 782 O O . GLY A 1 93 ? 20.316 2.847 -7.024 1.00 86.69 93 GLY A O 1
ATOM 783 N N . ALA A 1 94 ? 19.999 1.035 -5.743 1.00 87.81 94 ALA A N 1
ATOM 784 C CA . ALA A 1 94 ? 20.009 0.083 -6.858 1.00 87.81 94 ALA A CA 1
ATOM 785 C C . ALA A 1 94 ? 18.880 0.344 -7.875 1.00 87.81 94 ALA A C 1
ATOM 787 O O . ALA A 1 94 ? 19.119 0.345 -9.079 1.00 87.81 94 ALA A O 1
ATOM 788 N N . ASN A 1 95 ? 17.663 0.626 -7.402 1.00 90.31 95 ASN A N 1
ATOM 789 C CA . ASN A 1 95 ? 16.520 0.900 -8.274 1.00 90.31 95 ASN A CA 1
ATOM 790 C C . ASN A 1 95 ? 16.672 2.250 -8.989 1.00 90.31 95 ASN A C 1
ATOM 792 O O . ASN A 1 95 ? 16.270 2.378 -10.143 1.00 90.31 95 ASN A O 1
ATOM 796 N N . LEU A 1 96 ? 17.307 3.232 -8.339 1.00 90.44 96 LEU A N 1
ATOM 797 C CA . LEU A 1 96 ? 17.635 4.521 -8.950 1.00 90.44 96 LEU A CA 1
ATOM 798 C C . LEU A 1 96 ? 18.691 4.381 -10.061 1.00 90.44 96 LEU A C 1
ATOM 800 O O . LEU A 1 96 ? 18.556 5.003 -11.111 1.00 90.44 96 LEU A O 1
ATOM 804 N N . TYR A 1 97 ? 19.706 3.534 -9.859 1.00 90.12 97 TYR A N 1
ATOM 805 C CA . TYR A 1 97 ? 20.712 3.228 -10.881 1.00 90.12 97 TYR A CA 1
ATOM 806 C C . TYR A 1 97 ? 20.074 2.630 -12.142 1.00 90.12 97 TYR A C 1
ATOM 808 O O . TYR A 1 97 ? 20.293 3.131 -13.244 1.00 90.12 97 TYR A O 1
ATOM 816 N N . PHE A 1 98 ? 19.229 1.606 -11.990 1.00 89.81 98 PHE A N 1
ATOM 817 C CA . PHE A 1 98 ? 18.528 1.007 -13.129 1.00 89.81 98 PHE A CA 1
ATOM 818 C C . PHE A 1 98 ? 17.563 1.988 -13.804 1.00 89.81 98 PHE A C 1
ATOM 820 O O . PHE A 1 98 ? 17.476 2.008 -15.029 1.00 89.81 98 PHE A O 1
ATOM 827 N N . LEU A 1 99 ? 16.881 2.841 -13.034 1.00 89.88 99 LEU A N 1
ATOM 828 C CA . LEU A 1 99 ? 16.036 3.899 -13.587 1.00 89.88 99 LEU A CA 1
ATOM 829 C C . LEU A 1 99 ? 16.850 4.875 -14.446 1.00 89.88 99 LEU A C 1
ATOM 831 O O . LEU A 1 99 ? 16.427 5.223 -15.545 1.00 89.88 99 LEU A O 1
ATOM 835 N N . PHE A 1 100 ? 18.032 5.279 -13.979 1.00 90.25 100 PHE A N 1
ATOM 836 C CA . PHE A 1 100 ? 18.923 6.150 -14.738 1.00 90.25 100 PHE A CA 1
ATOM 837 C C . PHE A 1 100 ? 19.372 5.497 -16.051 1.00 90.25 100 PHE A C 1
ATOM 839 O O . PHE A 1 100 ? 19.340 6.147 -17.093 1.00 90.25 100 PHE A O 1
ATOM 846 N N . LEU A 1 101 ? 19.697 4.199 -16.037 1.00 89.06 101 LEU A N 1
ATOM 847 C CA . LEU A 1 101 ? 20.013 3.457 -17.262 1.00 89.06 101 LEU A CA 1
ATOM 848 C C . LEU A 1 101 ? 18.845 3.424 -18.257 1.00 89.06 101 LEU A C 1
ATOM 850 O O . LEU A 1 101 ? 19.069 3.561 -19.460 1.00 89.06 101 LEU A O 1
ATOM 854 N N . VAL A 1 102 ? 17.608 3.262 -17.777 1.00 88.81 102 VAL A N 1
ATOM 855 C CA . VAL A 1 102 ? 16.408 3.297 -18.630 1.00 88.81 102 VAL A CA 1
ATOM 856 C C . VAL A 1 102 ? 16.201 4.694 -19.220 1.00 88.81 102 VAL A C 1
ATOM 858 O O . VAL A 1 102 ? 15.931 4.816 -20.412 1.00 88.81 102 VAL A O 1
ATOM 861 N N . ILE A 1 103 ? 16.386 5.752 -18.423 1.00 89.31 103 ILE A N 1
ATOM 862 C CA . ILE A 1 103 ? 16.284 7.145 -18.888 1.00 89.31 103 ILE A CA 1
ATOM 863 C C . ILE A 1 103 ? 17.347 7.444 -19.953 1.00 89.31 103 ILE A C 1
ATOM 865 O O . ILE A 1 103 ? 17.022 8.033 -20.983 1.00 89.31 103 ILE A O 1
ATOM 869 N N . LEU A 1 104 ? 18.594 7.005 -19.749 1.00 88.38 104 LEU A N 1
ATOM 870 C CA . LEU A 1 104 ? 19.666 7.172 -20.734 1.00 88.38 104 LEU A CA 1
ATOM 871 C C . LEU A 1 104 ? 19.360 6.443 -22.049 1.00 88.38 104 LEU A C 1
ATOM 873 O O . LEU A 1 104 ? 19.528 7.030 -23.113 1.00 88.38 104 LEU A O 1
ATOM 877 N N . ASN A 1 105 ? 18.842 5.210 -21.992 1.00 87.44 105 ASN A N 1
ATOM 878 C CA . ASN A 1 105 ? 18.425 4.468 -23.192 1.00 87.44 105 ASN A CA 1
ATOM 879 C C . ASN A 1 105 ? 17.190 5.079 -23.880 1.00 87.44 105 ASN A C 1
ATOM 881 O O . ASN A 1 105 ? 16.921 4.796 -25.045 1.00 87.44 105 ASN A O 1
ATOM 885 N N . TRP A 1 106 ? 16.431 5.941 -23.196 1.00 84.00 106 TRP A N 1
ATOM 886 C CA . TRP A 1 106 ? 15.336 6.688 -23.815 1.00 84.00 106 TRP A CA 1
ATOM 887 C C . TRP A 1 106 ? 15.829 7.848 -24.689 1.00 84.00 106 TRP A C 1
ATOM 889 O O . TRP A 1 106 ? 15.077 8.373 -25.511 1.00 84.00 106 TRP A O 1
ATOM 899 N N . MET A 1 107 ? 17.088 8.263 -24.556 1.00 86.94 107 MET A N 1
ATOM 900 C CA . MET A 1 107 ? 17.679 9.236 -25.464 1.00 86.94 107 MET A CA 1
ATOM 901 C C . MET A 1 107 ? 18.211 8.521 -26.713 1.00 86.94 107 MET A C 1
ATOM 903 O O . MET A 1 107 ? 19.186 7.781 -26.605 1.00 86.94 107 MET A O 1
ATOM 907 N N . PRO A 1 108 ? 17.653 8.777 -27.914 1.00 78.69 108 PRO A N 1
ATOM 908 C CA . PRO A 1 108 ? 18.065 8.079 -29.138 1.00 78.69 108 PRO A CA 1
ATOM 909 C C . PRO A 1 108 ? 19.532 8.339 -29.521 1.00 78.69 108 PRO A C 1
ATOM 911 O O . PRO A 1 108 ? 20.119 7.581 -30.280 1.00 78.69 108 PRO A O 1
ATOM 914 N N . ALA A 1 109 ? 20.152 9.392 -28.977 1.00 81.19 109 ALA A N 1
ATOM 915 C CA . ALA A 1 109 ? 21.569 9.692 -29.175 1.00 81.19 109 ALA A CA 1
ATOM 916 C C . ALA A 1 109 ? 22.526 8.748 -28.415 1.00 81.19 109 ALA A C 1
ATOM 918 O O . ALA A 1 109 ? 23.706 8.697 -28.747 1.00 81.19 109 ALA A O 1
ATOM 919 N N . ILE A 1 110 ? 22.043 8.047 -27.381 1.00 78.31 110 ILE A N 1
ATOM 920 C CA . ILE A 1 110 ? 22.833 7.173 -26.487 1.00 78.31 110 ILE A CA 1
ATOM 921 C C . ILE A 1 110 ? 22.202 5.761 -26.438 1.00 78.31 110 ILE A C 1
ATOM 923 O O . ILE A 1 110 ? 22.505 4.951 -25.567 1.00 78.31 110 ILE A O 1
ATOM 927 N N . GLU A 1 111 ? 21.291 5.446 -27.363 1.00 77.88 111 GLU A N 1
ATOM 928 C CA . GLU A 1 111 ? 20.582 4.166 -27.389 1.00 77.88 111 GLU A CA 1
ATOM 929 C C . GLU A 1 111 ? 21.543 3.020 -27.741 1.00 77.88 111 GLU A C 1
ATOM 931 O O . GLU A 1 111 ? 22.153 3.011 -28.810 1.00 77.88 111 GLU A O 1
ATOM 936 N N . VAL A 1 112 ? 21.678 2.047 -26.833 1.00 77.56 112 VAL A N 1
ATOM 937 C CA . VAL A 1 112 ? 22.498 0.837 -27.048 1.00 77.56 112 VAL A CA 1
ATOM 938 C C . VAL A 1 112 ? 21.626 -0.352 -27.465 1.00 77.56 112 VAL A C 1
ATOM 940 O O . VAL A 1 112 ? 22.038 -1.174 -28.279 1.00 77.56 112 VAL A O 1
ATOM 943 N N . PHE A 1 113 ? 20.406 -0.436 -26.927 1.00 76.69 113 PHE A N 1
ATOM 944 C CA . PHE A 1 113 ? 19.425 -1.488 -27.202 1.00 76.69 113 PHE A CA 1
ATOM 945 C C . PHE A 1 113 ? 18.036 -0.881 -27.395 1.00 76.69 113 PHE A C 1
ATOM 947 O O . PHE A 1 113 ? 17.765 0.199 -26.875 1.00 76.69 113 PHE A O 1
ATOM 954 N N . HIS A 1 114 ? 17.123 -1.626 -28.033 1.00 80.31 114 HIS A N 1
ATOM 955 C CA . HIS A 1 114 ? 15.726 -1.211 -28.142 1.00 80.31 114 HIS A CA 1
ATOM 956 C C . HIS A 1 114 ? 15.131 -0.854 -26.778 1.00 80.31 114 HIS A C 1
ATOM 958 O O . HIS A 1 114 ? 15.152 -1.643 -25.827 1.00 80.31 114 HIS A O 1
ATOM 964 N N . ARG A 1 115 ? 14.553 0.346 -26.726 1.00 79.00 115 ARG A N 1
ATOM 965 C CA . ARG A 1 115 ? 13.921 0.968 -25.555 1.00 79.00 115 ARG A CA 1
ATOM 966 C C . ARG A 1 115 ? 12.991 0.052 -24.756 1.00 79.00 115 ARG A C 1
ATOM 968 O O . ARG A 1 115 ? 12.957 0.126 -23.533 1.00 79.00 115 ARG A O 1
ATOM 975 N N . GLU A 1 116 ? 12.245 -0.816 -25.429 1.00 81.38 116 GLU A N 1
ATOM 976 C CA . GLU A 1 116 ? 11.299 -1.727 -24.774 1.00 81.38 116 GLU A CA 1
ATOM 977 C C . GLU A 1 116 ? 12.011 -2.826 -23.973 1.00 81.38 116 GLU A C 1
ATOM 979 O O . GLU A 1 116 ? 11.596 -3.181 -22.870 1.00 81.38 116 GLU A O 1
ATOM 984 N N . ILE A 1 117 ? 13.131 -3.327 -24.495 1.00 86.19 117 ILE A N 1
ATOM 985 C CA . ILE A 1 117 ? 13.886 -4.433 -23.898 1.00 86.19 117 ILE A CA 1
ATOM 986 C C . ILE A 1 117 ? 14.660 -3.948 -22.666 1.00 86.19 117 ILE A C 1
ATOM 988 O O . ILE A 1 117 ? 14.801 -4.684 -21.692 1.00 86.19 117 ILE A O 1
ATOM 992 N N . THR A 1 118 ? 15.122 -2.695 -22.664 1.00 85.00 118 THR A N 1
ATOM 993 C CA . THR A 1 118 ? 15.903 -2.126 -21.551 1.00 85.00 118 THR A CA 1
ATOM 994 C C . THR A 1 118 ? 15.066 -1.833 -20.306 1.00 85.00 118 THR A C 1
ATOM 996 O O . THR A 1 118 ? 15.583 -1.919 -19.192 1.00 85.00 118 THR A O 1
ATOM 999 N N . MET A 1 119 ? 13.769 -1.546 -20.457 1.00 87.31 119 MET A N 1
ATOM 1000 C CA . MET A 1 119 ? 12.849 -1.319 -19.333 1.00 87.31 119 MET A CA 1
ATOM 1001 C C . MET A 1 119 ? 12.419 -2.622 -18.639 1.00 87.31 119 MET A C 1
ATOM 1003 O O . MET A 1 119 ? 12.118 -2.628 -17.442 1.00 87.31 119 MET A O 1
ATOM 1007 N N . PHE A 1 120 ? 12.401 -3.730 -19.380 1.00 89.81 120 PHE A N 1
ATOM 1008 C CA . PHE A 1 120 ? 11.848 -5.012 -18.942 1.00 89.81 120 PHE A CA 1
ATOM 1009 C C . PHE A 1 120 ? 12.444 -5.548 -17.623 1.00 89.81 120 PHE A C 1
ATOM 1011 O O . PHE A 1 120 ? 11.672 -5.896 -16.725 1.00 89.81 120 PHE A O 1
ATOM 1018 N N . PRO A 1 121 ? 13.781 -5.578 -17.437 1.00 88.56 121 PRO A N 1
ATOM 1019 C CA . PRO A 1 121 ? 14.392 -6.086 -16.209 1.00 88.56 121 PRO A CA 1
ATOM 1020 C C . PRO A 1 121 ? 13.975 -5.292 -14.967 1.00 88.56 121 PRO A C 1
ATOM 1022 O O . PRO A 1 121 ? 13.633 -5.880 -13.942 1.00 88.56 121 PRO A O 1
ATOM 1025 N N . LEU A 1 122 ? 13.946 -3.958 -15.072 1.00 90.12 122 LEU A N 1
ATOM 1026 C CA . LEU A 1 122 ? 13.511 -3.083 -13.984 1.00 90.12 122 LEU A CA 1
ATOM 1027 C C . LEU A 1 122 ? 12.031 -3.319 -13.665 1.00 90.12 122 LEU A C 1
ATOM 1029 O O . LEU A 1 122 ? 11.675 -3.509 -12.504 1.00 90.12 122 LEU A O 1
ATOM 1033 N N . ALA A 1 123 ? 11.177 -3.356 -14.689 1.00 91.19 123 ALA A N 1
ATOM 1034 C CA . ALA A 1 123 ? 9.741 -3.545 -14.515 1.00 91.19 123 ALA A CA 1
ATOM 1035 C C . ALA A 1 123 ? 9.408 -4.873 -13.815 1.00 91.19 123 ALA A C 1
ATOM 1037 O O . ALA A 1 123 ? 8.611 -4.882 -12.878 1.00 91.19 123 ALA A O 1
ATOM 1038 N N . ILE A 1 124 ? 10.054 -5.977 -14.214 1.00 93.19 124 ILE A N 1
ATOM 1039 C CA . ILE A 1 124 ? 9.849 -7.296 -13.597 1.00 93.19 124 ILE A CA 1
ATOM 1040 C C . ILE A 1 124 ? 10.234 -7.275 -12.117 1.00 93.19 124 ILE A C 1
ATOM 1042 O O . ILE A 1 124 ? 9.467 -7.743 -11.275 1.00 93.19 124 ILE A O 1
ATOM 1046 N N . VAL A 1 125 ? 11.408 -6.732 -11.786 1.00 91.38 125 VAL A N 1
ATOM 1047 C CA . VAL A 1 125 ? 11.888 -6.703 -10.398 1.00 91.38 125 VAL A CA 1
ATOM 1048 C C . VAL A 1 125 ? 10.956 -5.865 -9.524 1.00 91.38 125 VAL A C 1
ATOM 1050 O O . VAL A 1 125 ? 10.531 -6.340 -8.469 1.00 91.38 125 VAL A O 1
ATOM 1053 N N . LEU A 1 126 ? 10.577 -4.663 -9.978 1.00 92.06 126 LEU A N 1
ATOM 1054 C CA . LEU A 1 126 ? 9.650 -3.801 -9.237 1.00 92.06 126 LEU A CA 1
ATOM 1055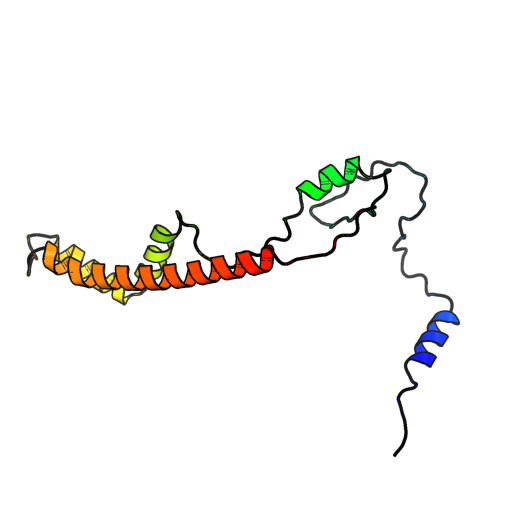 C C . LEU A 1 126 ? 8.284 -4.477 -9.050 1.00 92.06 126 LEU A C 1
ATOM 1057 O O . LEU A 1 126 ? 7.705 -4.424 -7.962 1.00 92.06 126 LEU A O 1
ATOM 1061 N N . PHE A 1 127 ? 7.792 -5.161 -10.089 1.00 93.06 127 PHE A N 1
ATOM 1062 C CA . PHE A 1 127 ? 6.527 -5.888 -10.053 1.00 93.06 127 PHE A CA 1
ATOM 1063 C C . PHE A 1 127 ? 6.545 -7.036 -9.040 1.00 93.06 127 PHE A C 1
ATOM 1065 O O . PHE A 1 127 ? 5.630 -7.139 -8.227 1.00 93.06 127 PHE A O 1
ATOM 1072 N N . ILE A 1 128 ? 7.588 -7.873 -9.030 1.00 94.38 128 ILE A N 1
ATOM 1073 C CA . ILE A 1 128 ? 7.703 -8.992 -8.081 1.00 94.38 128 ILE A CA 1
ATOM 1074 C C . ILE A 1 128 ? 7.731 -8.482 -6.637 1.00 94.38 128 ILE A C 1
ATOM 1076 O O . ILE A 1 128 ? 7.043 -9.037 -5.776 1.00 94.38 128 ILE A O 1
ATOM 1080 N N . ILE A 1 129 ? 8.498 -7.421 -6.365 1.00 92.12 129 ILE A N 1
ATOM 1081 C CA . ILE A 1 129 ? 8.568 -6.813 -5.028 1.00 92.12 129 ILE A CA 1
ATOM 1082 C C . ILE A 1 129 ? 7.194 -6.278 -4.629 1.00 92.12 129 ILE A C 1
ATOM 1084 O O . ILE A 1 129 ? 6.716 -6.564 -3.534 1.00 92.12 129 ILE A O 1
ATOM 1088 N N . MET A 1 130 ? 6.526 -5.577 -5.544 1.00 91.38 130 MET A N 1
ATOM 1089 C CA . MET A 1 130 ? 5.195 -5.046 -5.298 1.00 91.38 130 MET A CA 1
ATOM 1090 C C . MET A 1 130 ? 4.202 -6.176 -4.993 1.00 91.38 130 MET A C 1
ATOM 1092 O O . MET A 1 130 ? 3.500 -6.125 -3.991 1.00 91.38 130 MET A O 1
ATOM 1096 N N . VAL A 1 131 ? 4.172 -7.251 -5.783 1.00 93.88 131 VAL A N 1
ATOM 1097 C CA . VAL A 1 131 ? 3.295 -8.404 -5.515 1.00 93.88 131 VAL A CA 1
ATOM 1098 C C . VAL A 1 131 ? 3.584 -9.017 -4.145 1.00 93.88 131 VAL A C 1
ATOM 1100 O O . VAL A 1 131 ? 2.650 -9.275 -3.385 1.00 93.88 131 VAL A O 1
ATOM 1103 N N . LYS A 1 132 ? 4.860 -9.221 -3.802 1.00 93.38 132 LYS A N 1
ATOM 1104 C CA . LYS A 1 132 ? 5.263 -9.753 -2.495 1.00 93.38 132 LYS A CA 1
ATOM 1105 C C . LYS A 1 132 ? 4.719 -8.891 -1.351 1.00 93.38 132 LYS A C 1
ATOM 1107 O O . LYS A 1 132 ? 4.076 -9.424 -0.446 1.00 93.38 132 LYS A O 1
ATOM 1112 N N . ASP A 1 133 ? 4.947 -7.583 -1.411 1.00 91.44 133 ASP A N 1
ATOM 1113 C CA . ASP A 1 133 ? 4.529 -6.645 -0.368 1.00 91.44 133 ASP A CA 1
ATOM 1114 C C . ASP A 1 133 ? 2.998 -6.564 -0.267 1.00 91.44 133 ASP A C 1
ATOM 1116 O O . ASP A 1 133 ? 2.442 -6.510 0.830 1.00 91.44 133 ASP A O 1
ATOM 1120 N N . GLY A 1 134 ? 2.297 -6.623 -1.403 1.00 91.69 134 GLY A N 1
ATOM 1121 C CA . GLY A 1 134 ? 0.835 -6.646 -1.446 1.00 91.69 134 GLY A CA 1
ATOM 1122 C C . GLY A 1 134 ? 0.243 -7.909 -0.818 1.00 91.69 134 GLY A C 1
ATOM 1123 O O . GLY A 1 134 ? -0.724 -7.833 -0.060 1.00 91.69 134 GLY A O 1
ATOM 1124 N N . VAL A 1 135 ? 0.839 -9.078 -1.076 1.00 93.06 135 VAL A N 1
ATOM 1125 C CA . VAL A 1 135 ? 0.419 -10.343 -0.450 1.00 93.06 135 VAL A CA 1
ATOM 1126 C C . VAL A 1 135 ? 0.657 -10.315 1.060 1.00 93.06 135 VAL A C 1
ATOM 1128 O O . VAL A 1 135 ? -0.179 -10.805 1.823 1.00 93.06 135 VAL A O 1
ATOM 1131 N N . GLU A 1 136 ? 1.779 -9.755 1.507 1.00 92.00 136 GLU A N 1
ATOM 1132 C CA . GLU A 1 136 ? 2.079 -9.593 2.930 1.00 92.00 136 GLU A CA 1
ATOM 1133 C C . GLU A 1 136 ? 1.058 -8.679 3.624 1.00 92.00 136 GLU A C 1
ATOM 1135 O O . GLU A 1 136 ? 0.502 -9.052 4.661 1.00 92.00 136 GLU A O 1
ATOM 1140 N N . ASP A 1 137 ? 0.742 -7.529 3.026 1.00 92.44 137 ASP A N 1
ATOM 1141 C CA . ASP A 1 137 ? -0.230 -6.586 3.588 1.00 92.44 137 ASP A CA 1
ATOM 1142 C C . ASP A 1 137 ? -1.658 -7.164 3.572 1.00 92.44 137 ASP A C 1
ATOM 1144 O O . ASP A 1 137 ? -2.411 -7.000 4.531 1.00 92.44 137 ASP A O 1
ATOM 1148 N N . PHE A 1 138 ? -2.017 -7.956 2.552 1.00 90.62 138 PHE A N 1
ATOM 1149 C CA . PHE A 1 138 ? -3.301 -8.664 2.513 1.00 90.62 138 PHE A CA 1
ATOM 1150 C C . PHE A 1 138 ? -3.435 -9.708 3.630 1.00 90.62 138 PHE A C 1
ATOM 1152 O O . PHE A 1 138 ? -4.505 -9.859 4.227 1.00 90.62 138 PHE A O 1
ATOM 1159 N N . LYS A 1 139 ? -2.354 -10.427 3.954 1.00 92.81 139 LYS A N 1
ATOM 1160 C CA . LYS A 1 139 ? -2.347 -11.355 5.095 1.00 92.81 139 LYS A CA 1
ATOM 1161 C C . LYS A 1 139 ? -2.574 -10.610 6.412 1.00 92.81 139 LYS A C 1
ATOM 1163 O O . LYS A 1 139 ? -3.381 -11.070 7.219 1.00 92.81 139 LYS A O 1
ATOM 1168 N N . ARG A 1 140 ? -1.937 -9.448 6.598 1.00 92.56 140 ARG A N 1
ATOM 1169 C CA . ARG A 1 140 ? -2.165 -8.583 7.770 1.00 92.56 140 ARG A CA 1
ATOM 1170 C C . ARG A 1 140 ? -3.608 -8.106 7.853 1.00 92.56 140 ARG A C 1
ATOM 1172 O O . ARG A 1 140 ? -4.226 -8.238 8.900 1.00 92.56 140 ARG A O 1
ATOM 1179 N N . TYR A 1 141 ? -4.180 -7.667 6.734 1.00 91.75 141 TYR A N 1
ATOM 1180 C CA . TYR A 1 141 ? -5.585 -7.264 6.672 1.00 91.75 141 TYR A CA 1
ATOM 1181 C C . TYR A 1 141 ? -6.535 -8.377 7.137 1.00 91.75 141 TYR A C 1
ATOM 1183 O O . TYR A 1 141 ? -7.471 -8.131 7.900 1.00 91.75 141 TYR A O 1
ATOM 1191 N N . ARG A 1 142 ? -6.299 -9.616 6.689 1.00 93.00 142 ARG A N 1
ATOM 1192 C CA . ARG A 1 142 ? -7.112 -10.765 7.105 1.00 93.00 142 ARG A CA 1
ATOM 1193 C C . ARG A 1 142 ? -7.013 -11.026 8.605 1.00 93.00 142 ARG A C 1
ATOM 1195 O O . ARG A 1 142 ? -8.042 -11.263 9.228 1.00 93.00 142 ARG A O 1
ATOM 1202 N N . PHE A 1 143 ? -5.805 -10.958 9.155 1.00 93.19 143 PHE A N 1
ATOM 1203 C CA . PHE A 1 143 ? -5.562 -11.154 10.581 1.00 93.19 143 PHE A CA 1
ATOM 1204 C C . PHE A 1 143 ? -6.215 -10.055 11.431 1.00 93.19 143 PHE A C 1
ATOM 1206 O O . PHE A 1 143 ? -6.930 -10.351 12.385 1.00 93.19 143 PHE A O 1
ATOM 1213 N N . ASP A 1 144 ? -6.072 -8.791 11.025 1.00 93.75 144 ASP A N 1
ATOM 1214 C CA . ASP A 1 144 ? -6.746 -7.667 11.677 1.00 93.75 144 ASP A CA 1
ATOM 1215 C C . ASP A 1 144 ? -8.267 -7.857 11.673 1.00 93.75 144 ASP A C 1
ATOM 1217 O O . ASP A 1 144 ? -8.939 -7.568 12.662 1.00 93.75 144 ASP A O 1
ATOM 1221 N N . ARG A 1 145 ? -8.840 -8.343 10.565 1.00 93.31 145 ARG A N 1
ATOM 1222 C CA . ARG A 1 145 ? -10.282 -8.602 10.473 1.00 93.31 145 ARG A CA 1
ATOM 1223 C C . ARG A 1 145 ? -10.727 -9.690 11.447 1.00 93.31 145 ARG A C 1
ATOM 1225 O O . ARG A 1 145 ? -11.769 -9.534 12.070 1.00 93.31 145 ARG A O 1
ATOM 1232 N N . GLU A 1 146 ? -9.958 -10.763 11.581 1.00 94.25 146 GLU A N 1
ATOM 1233 C CA . GLU A 1 146 ? -10.256 -11.850 12.516 1.00 94.25 146 GLU A CA 1
ATOM 1234 C C . GLU A 1 146 ? -10.252 -11.363 13.971 1.00 94.25 146 GLU A C 1
ATOM 1236 O O . GLU A 1 146 ? -11.206 -11.615 14.704 1.00 94.25 146 GLU A O 1
ATOM 1241 N N . ILE A 1 147 ? -9.245 -10.576 14.361 1.00 92.62 147 ILE A N 1
ATOM 1242 C CA . ILE A 1 147 ? -9.149 -10.009 15.715 1.00 92.62 147 ILE A CA 1
ATOM 1243 C C . ILE A 1 147 ? -10.283 -9.021 15.992 1.00 92.62 147 ILE A C 1
ATOM 1245 O O . ILE A 1 147 ? -10.932 -9.098 17.036 1.00 92.62 147 ILE A O 1
ATOM 1249 N N . ASN A 1 148 ? -10.546 -8.099 15.063 1.00 93.38 148 ASN A N 1
ATOM 1250 C CA . ASN A 1 148 ? -11.581 -7.080 15.245 1.00 93.38 148 ASN A CA 1
ATOM 1251 C C . ASN A 1 148 ? -12.999 -7.673 15.275 1.00 93.38 148 ASN A C 1
ATOM 1253 O O . ASN A 1 148 ? -13.905 -7.052 15.820 1.00 93.38 148 ASN A O 1
ATOM 1257 N N . CYS A 1 149 ? -13.200 -8.855 14.687 1.00 92.69 149 CYS A N 1
ATOM 1258 C CA . CYS A 1 149 ? -14.471 -9.577 14.711 1.00 92.69 149 CYS A CA 1
ATOM 1259 C C . CYS A 1 149 ? -14.527 -10.657 15.806 1.00 92.69 149 CYS A C 1
ATOM 1261 O O . CYS A 1 149 ? -15.419 -11.506 15.769 1.00 92.69 149 CYS A O 1
ATOM 1263 N N . SER A 1 150 ? -13.596 -10.650 16.765 1.00 92.62 150 SER A N 1
ATOM 1264 C CA . SER A 1 150 ? -13.629 -11.582 17.894 1.00 92.62 150 SER A CA 1
ATOM 1265 C C . SER A 1 150 ? -14.845 -11.333 18.796 1.00 92.62 150 SER A C 1
ATOM 1267 O O . SER A 1 150 ? -15.291 -10.201 18.989 1.00 92.62 150 SER A O 1
ATOM 1269 N N . HIS A 1 151 ? -15.419 -12.416 19.327 1.00 92.25 151 HIS A N 1
ATOM 1270 C CA . HIS A 1 151 ? -16.624 -12.343 20.148 1.00 92.25 151 HIS A CA 1
ATOM 1271 C C . HIS A 1 151 ? -16.303 -11.743 21.519 1.00 92.25 151 HIS A C 1
ATOM 1273 O O . HIS A 1 151 ? -15.469 -12.270 22.257 1.00 92.25 151 HIS A O 1
ATOM 1279 N N . ILE A 1 152 ? -17.020 -10.683 21.885 1.00 92.19 152 ILE A N 1
ATOM 1280 C CA . ILE A 1 152 ? -16.914 -10.033 23.192 1.00 92.19 152 ILE A CA 1
ATOM 1281 C C . ILE A 1 152 ? -18.289 -9.966 23.855 1.00 92.19 152 ILE A C 1
ATOM 1283 O O . ILE A 1 152 ? -19.306 -9.801 23.186 1.00 92.19 152 ILE A O 1
ATOM 1287 N N . GLN A 1 153 ? -18.322 -10.102 25.179 1.00 93.62 153 GLN A N 1
ATOM 1288 C CA . GLN A 1 153 ? -19.531 -9.878 25.969 1.00 93.62 153 GLN A CA 1
ATOM 1289 C C . GLN A 1 153 ? -19.539 -8.430 26.451 1.00 93.62 153 GLN A C 1
ATOM 1291 O O . GLN A 1 153 ? -18.609 -7.991 27.129 1.00 93.62 153 GLN A O 1
ATOM 1296 N N . ILE A 1 154 ? -20.580 -7.690 26.083 1.00 90.94 154 ILE A N 1
ATOM 1297 C CA . ILE A 1 154 ? -20.800 -6.311 26.518 1.00 90.94 154 ILE A CA 1
ATOM 1298 C C . ILE A 1 154 ? -21.958 -6.333 27.512 1.00 90.94 154 ILE A C 1
ATOM 1300 O O . ILE A 1 154 ? -22.952 -7.021 27.293 1.00 90.94 154 ILE A O 1
ATOM 1304 N N . TYR A 1 155 ? -21.814 -5.608 28.620 1.00 88.94 155 TYR A N 1
ATOM 1305 C CA . TYR A 1 155 ? -22.897 -5.445 29.582 1.00 88.94 155 TYR A CA 1
ATOM 1306 C C . TYR A 1 155 ? -23.996 -4.565 28.976 1.00 88.94 155 TYR A C 1
ATOM 1308 O O . TYR A 1 155 ? -23.753 -3.399 28.663 1.00 88.94 155 TYR A O 1
ATOM 1316 N N . GLU A 1 156 ? -25.187 -5.135 28.823 1.00 82.62 156 GLU A N 1
ATOM 1317 C CA . GLU A 1 156 ? -26.405 -4.448 28.396 1.00 82.62 156 GLU A CA 1
ATOM 1318 C C . GLU A 1 156 ? -27.346 -4.362 29.609 1.00 82.62 156 GLU A C 1
ATOM 1320 O O . GLU A 1 156 ? -27.539 -5.359 30.308 1.00 82.62 156 GLU A O 1
ATOM 1325 N N . SER A 1 157 ? -27.845 -3.160 29.917 1.00 72.38 157 SER A N 1
ATOM 1326 C CA . SER A 1 157 ? -28.623 -2.846 31.130 1.00 72.38 157 SER A CA 1
ATOM 1327 C C . SER A 1 157 ? -30.057 -2.462 30.827 1.00 72.38 157 SER A C 1
ATOM 1329 O O . SER A 1 157 ? -30.213 -1.653 29.883 1.00 72.38 157 SER A O 1
#

Sequence (157 aa):
MALSVDSSWHRWQWRVRAGLPQSPSEATPLLSPEKERRGYNLTQQRVVFPNNNVFHRDWAKVSRRYSDNRICTTKYTLLSFLPRNLAEQFHRGANLYFLFLVILNWMPAIEVFHREITMFPLAIVLFIIMVKDGVEDFKRYRFDREINCSHIQIYES

Solvent-accessible surface area (backbone atoms only — not comparable to full-atom values): 10275 Å² total; per-residue (Å²): 143,85,85,88,93,62,76,65,62,59,58,52,53,51,60,70,69,48,74,73,78,81,66,86,75,81,69,73,87,76,84,73,88,73,88,66,88,76,79,75,60,68,90,84,46,90,85,84,80,78,98,49,86,86,52,52,76,59,45,64,63,54,55,76,74,54,80,74,95,71,67,80,82,51,88,60,50,89,83,51,32,64,66,52,51,50,52,60,51,51,71,36,68,70,49,43,52,55,49,50,55,38,56,48,32,66,36,81,94,62,47,85,59,63,60,72,67,63,42,45,66,58,51,52,53,55,48,54,53,49,53,53,52,51,53,52,40,49,52,43,46,54,51,35,50,55,62,66,66,54,90,76,90,75,94,82,133

Foldseek 3Di:
DDDDPPVVVVVVVVCVPPPDDPDPDPPPPDDDPDPDPPDDPLVVDQDDDDPDPPCVVVCVVRVVPDDDPQDAPQPDDPVRLVVVLVVVVCVDVVLVVLVVVLVQCVPPVRNPDPSVVSCVVSVVVSVVSSVVSVVVSVVRVVVSVPVRPDDDDDDDD